Protein AF-A0A3M1M1R3-F1 (afdb_monomer_lite)

Foldseek 3Di:
DDPPDDLLPDDQDDDDLVSLVVQLVSLVVNLVVLVVVPPPVVVLVVDDPVVNVVSVVVSVVSVVSNVVSVVVNVVVVVVVCCVVPVCPPPDPDDDPDPDPPPDDD

Radius of gyration: 19.43 Å; chains: 1; bounding box: 45×19×52 Å

Structure (mmCIF, N/CA/C/O backbone):
data_AF-A0A3M1M1R3-F1
#
_entry.id   AF-A0A3M1M1R3-F1
#
loop_
_atom_site.group_PDB
_atom_site.id
_atom_site.type_symbol
_atom_site.label_atom_id
_atom_site.label_alt_id
_atom_site.label_comp_id
_atom_site.label_asym_id
_atom_site.label_entity_id
_atom_site.label_seq_id
_atom_site.pdbx_PDB_ins_code
_atom_site.Cartn_x
_atom_site.Cartn_y
_atom_site.Cartn_z
_atom_site.occupancy
_atom_site.B_iso_or_equiv
_atom_site.auth_seq_id
_atom_site.auth_comp_id
_atom_site.auth_asym_id
_atom_site.auth_atom_id
_atom_site.pdbx_PDB_model_num
ATOM 1 N N . MET A 1 1 ? -28.051 -3.760 -14.212 1.00 38.97 1 MET A N 1
ATOM 2 C CA . MET A 1 1 ? -26.726 -4.173 -14.718 1.00 38.97 1 MET A CA 1
ATOM 3 C C . MET A 1 1 ? -25.717 -3.842 -13.634 1.00 38.97 1 MET A C 1
ATOM 5 O O . MET A 1 1 ? -25.564 -2.673 -13.312 1.00 38.97 1 MET A O 1
ATOM 9 N N . THR A 1 2 ? -25.131 -4.841 -12.983 1.00 44.09 2 THR A N 1
ATOM 10 C CA . THR A 1 2 ? -24.085 -4.647 -11.972 1.00 44.09 2 THR A CA 1
ATOM 11 C C . THR A 1 2 ? -22.792 -4.278 -12.694 1.00 44.09 2 THR A C 1
ATOM 13 O O . THR A 1 2 ? -22.253 -5.085 -13.446 1.00 44.09 2 THR A O 1
ATOM 16 N N . HIS A 1 3 ? -22.311 -3.045 -12.518 1.00 53.50 3 HIS A N 1
ATOM 17 C CA . HIS A 1 3 ? -20.977 -2.668 -12.978 1.00 53.50 3 HIS A CA 1
ATOM 18 C C . HIS A 1 3 ? -19.958 -3.503 -12.203 1.00 53.50 3 HIS A C 1
ATOM 20 O O . HIS A 1 3 ? -19.735 -3.278 -11.016 1.00 53.50 3 HIS A O 1
ATOM 26 N N . GLN A 1 4 ? -19.365 -4.494 -12.863 1.00 59.03 4 GLN A N 1
ATOM 27 C CA . GLN A 1 4 ? -18.304 -5.297 -12.276 1.00 59.03 4 GLN A CA 1
ATOM 28 C C . GLN A 1 4 ? -17.049 -4.418 -12.188 1.00 59.03 4 GLN A C 1
ATOM 30 O O . GLN A 1 4 ? -16.351 -4.198 -13.178 1.00 59.03 4 GLN A O 1
ATOM 35 N N . GLN A 1 5 ? -16.803 -3.833 -11.015 1.00 69.50 5 GLN A N 1
ATOM 36 C CA . GLN A 1 5 ? -15.583 -3.077 -10.757 1.00 69.50 5 GLN A CA 1
ATOM 37 C C . GLN A 1 5 ? -14.387 -4.029 -10.777 1.00 69.50 5 GLN A C 1
ATOM 39 O O . GLN A 1 5 ? -14.360 -5.037 -10.073 1.00 69.50 5 GLN A O 1
ATOM 44 N N . ASN A 1 6 ? -13.374 -3.695 -11.577 1.00 79.38 6 ASN A N 1
ATOM 45 C CA . ASN A 1 6 ? -12.103 -4.397 -11.526 1.00 79.38 6 ASN A CA 1
ATOM 46 C C . ASN A 1 6 ? -11.395 -4.029 -10.214 1.00 79.38 6 ASN A C 1
ATOM 48 O O . ASN A 1 6 ? -10.885 -2.918 -10.059 1.00 79.38 6 ASN A O 1
ATOM 52 N N . ILE A 1 7 ? -11.358 -4.973 -9.276 1.00 75.88 7 ILE A N 1
ATOM 53 C CA . ILE A 1 7 ? -10.749 -4.783 -7.956 1.00 75.88 7 ILE A CA 1
ATOM 54 C C . ILE A 1 7 ? -9.235 -4.554 -8.011 1.00 75.88 7 ILE A C 1
ATOM 56 O O . ILE A 1 7 ? -8.669 -4.118 -7.019 1.00 75.88 7 ILE A O 1
ATOM 60 N N . LEU A 1 8 ? -8.557 -4.800 -9.134 1.00 74.62 8 LEU A N 1
ATOM 61 C CA . LEU A 1 8 ? -7.119 -4.554 -9.277 1.00 74.62 8 LEU A CA 1
ATOM 62 C C . LEU A 1 8 ? -6.809 -3.121 -9.720 1.00 74.62 8 LEU A C 1
ATOM 64 O O . LEU A 1 8 ? -5.732 -2.610 -9.432 1.00 74.62 8 LEU A O 1
ATOM 68 N N . THR A 1 9 ? -7.748 -2.446 -10.382 1.00 76.44 9 THR A N 1
ATOM 69 C CA . THR A 1 9 ? -7.482 -1.142 -11.015 1.00 76.44 9 THR A CA 1
ATOM 70 C C . THR A 1 9 ? -8.444 -0.036 -10.594 1.00 76.44 9 THR A C 1
ATOM 72 O O . THR A 1 9 ? -8.102 1.141 -10.701 1.00 76.44 9 THR A O 1
ATOM 75 N N . GLY A 1 10 ? -9.623 -0.378 -10.072 1.00 82.50 10 GLY A N 1
ATOM 76 C CA . GLY A 1 10 ? -10.629 0.592 -9.645 1.00 82.50 10 GLY A CA 1
ATOM 77 C C . GLY A 1 10 ? -10.208 1.405 -8.412 1.00 82.50 10 GLY A C 1
ATOM 78 O O . GLY A 1 10 ? -9.425 0.929 -7.584 1.00 82.50 10 GLY A O 1
ATOM 79 N N . PRO A 1 11 ? -10.715 2.633 -8.239 1.00 83.44 11 PRO A N 1
ATOM 80 C CA . PRO A 1 11 ? -10.508 3.378 -7.003 1.00 83.44 11 PRO A CA 1
ATOM 81 C C . PRO A 1 11 ? -11.283 2.728 -5.842 1.00 83.44 11 PRO A C 1
ATOM 83 O O . PRO A 1 11 ? -12.402 2.251 -6.028 1.00 83.44 11 PRO A O 1
ATOM 86 N N . LEU A 1 12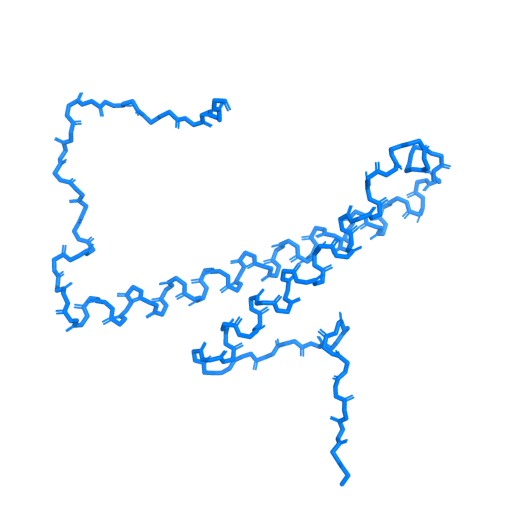 ? -10.681 2.718 -4.651 1.00 84.44 12 LEU A N 1
ATOM 87 C CA . LEU A 1 12 ? -11.275 2.185 -3.421 1.00 84.44 12 LEU A CA 1
ATOM 88 C C . LEU A 1 12 ? -11.782 3.351 -2.565 1.00 84.44 12 LEU A C 1
ATOM 90 O O . LEU A 1 12 ? -11.035 4.298 -2.327 1.00 84.44 12 LEU A O 1
ATOM 94 N N . HIS A 1 13 ? -13.032 3.276 -2.108 1.00 85.88 13 HIS A N 1
ATOM 95 C CA . HIS A 1 13 ? -13.669 4.305 -1.278 1.00 85.88 13 HIS A CA 1
ATOM 96 C C . HIS A 1 13 ? -14.383 3.649 -0.090 1.00 85.88 13 HIS A C 1
ATOM 98 O O . HIS A 1 13 ? -15.612 3.570 -0.092 1.00 85.88 13 HIS A O 1
ATOM 104 N N . PRO A 1 14 ? -13.636 3.111 0.886 1.00 84.69 14 PRO A N 1
ATOM 105 C CA . PRO A 1 14 ? -14.245 2.412 2.006 1.00 84.69 14 PRO A CA 1
ATOM 106 C C . PRO A 1 14 ? -14.994 3.386 2.926 1.00 84.69 14 PRO A C 1
ATOM 108 O O . PRO A 1 14 ? -14.477 4.456 3.248 1.00 84.69 14 PRO A O 1
ATOM 111 N N . GLN A 1 15 ? -16.202 3.017 3.352 1.00 84.19 15 GLN A N 1
ATOM 112 C CA . GLN A 1 15 ? -17.052 3.796 4.264 1.00 84.19 15 GLN A CA 1
ATOM 113 C C . GLN A 1 15 ? -17.324 3.053 5.575 1.00 84.19 15 GLN A C 1
ATOM 115 O O . GLN A 1 15 ? -17.570 3.672 6.608 1.00 84.19 15 GLN A O 1
ATOM 120 N N . THR A 1 16 ? -17.267 1.724 5.545 1.00 85.88 16 THR A N 1
ATOM 121 C CA . THR A 1 16 ? -17.439 0.854 6.710 1.00 85.88 16 THR A CA 1
ATOM 122 C C . THR A 1 16 ? -16.127 0.177 7.103 1.00 85.88 16 THR A C 1
ATOM 124 O O . THR A 1 16 ? -15.195 0.081 6.307 1.00 85.88 16 THR A O 1
ATOM 127 N N . ILE A 1 17 ? -16.061 -0.357 8.327 1.00 83.31 17 ILE A N 1
ATOM 128 C CA . ILE A 1 17 ? -14.901 -1.136 8.786 1.00 83.31 17 ILE A CA 1
ATOM 129 C C . ILE A 1 17 ? -14.633 -2.361 7.899 1.00 83.31 17 ILE A C 1
ATOM 131 O O . ILE A 1 17 ? -13.481 -2.641 7.581 1.00 83.31 17 ILE A O 1
ATOM 135 N N . GLY A 1 18 ? -15.688 -3.055 7.454 1.00 86.75 18 GLY A N 1
ATOM 136 C CA . GLY A 1 18 ? -15.565 -4.191 6.538 1.00 86.75 18 GLY A CA 1
ATOM 137 C C . GLY A 1 18 ? -14.945 -3.766 5.210 1.00 86.75 18 GLY A C 1
ATOM 138 O O . GLY A 1 18 ? -13.971 -4.362 4.767 1.00 86.75 18 GLY A O 1
ATOM 139 N N . GLU A 1 19 ? -15.415 -2.653 4.644 1.00 87.25 19 GLU A N 1
ATOM 140 C CA . GLU A 1 19 ? -14.852 -2.106 3.407 1.00 87.25 19 GLU A CA 1
ATOM 141 C C . GLU A 1 19 ? -13.409 -1.605 3.582 1.00 87.25 19 GLU A C 1
ATOM 143 O O . GLU A 1 19 ? -12.630 -1.665 2.634 1.00 87.25 19 GLU A O 1
ATOM 148 N N . MET A 1 20 ? -13.017 -1.120 4.768 1.00 85.69 20 MET A N 1
ATOM 149 C CA . MET A 1 20 ? -11.619 -0.756 5.043 1.00 85.69 20 MET A CA 1
ATOM 150 C C . MET A 1 20 ? -10.708 -1.986 5.082 1.00 85.69 20 MET A C 1
ATOM 152 O O . MET A 1 20 ? -9.608 -1.944 4.528 1.00 85.69 20 MET A O 1
ATOM 156 N N . ILE A 1 21 ? -11.174 -3.089 5.675 1.00 88.31 21 ILE A N 1
ATOM 157 C CA . ILE A 1 21 ? -10.466 -4.376 5.649 1.00 88.31 21 ILE A CA 1
ATOM 158 C C . ILE A 1 21 ? -10.356 -4.882 4.206 1.00 88.31 21 ILE A C 1
ATOM 160 O O . ILE A 1 21 ? -9.261 -5.242 3.771 1.00 88.31 21 ILE A O 1
ATOM 164 N N . ASP A 1 22 ? -11.442 -4.830 3.433 1.00 89.06 22 ASP A N 1
ATOM 165 C CA . ASP A 1 22 ? -11.427 -5.191 2.012 1.00 89.06 22 ASP A CA 1
ATOM 166 C C . ASP A 1 22 ? -10.437 -4.321 1.230 1.00 89.06 22 ASP A C 1
ATOM 168 O O . ASP A 1 22 ? -9.642 -4.829 0.439 1.00 89.06 22 ASP A O 1
ATOM 172 N N . ALA A 1 23 ? -10.423 -3.008 1.479 1.00 87.50 23 ALA A N 1
ATOM 173 C CA . ALA A 1 23 ? -9.489 -2.092 0.839 1.00 87.50 23 ALA A CA 1
ATOM 174 C C . ALA A 1 23 ? -8.031 -2.428 1.183 1.00 87.50 23 ALA A C 1
ATOM 176 O O . ALA A 1 23 ? -7.173 -2.381 0.296 1.00 87.50 23 ALA A O 1
ATOM 177 N N . LEU A 1 24 ? -7.740 -2.812 2.428 1.00 90.69 24 LEU A N 1
ATOM 178 C CA . LEU A 1 24 ? -6.414 -3.272 2.838 1.00 90.69 24 LEU A CA 1
ATOM 179 C C . LEU A 1 24 ? -6.018 -4.568 2.115 1.00 90.69 24 LEU A C 1
ATOM 181 O O . LEU A 1 24 ? -4.924 -4.640 1.550 1.00 90.69 24 LEU A O 1
ATOM 185 N N . ILE A 1 25 ? -6.909 -5.563 2.069 1.00 91.56 25 ILE A N 1
ATOM 186 C CA . ILE A 1 25 ? -6.684 -6.833 1.360 1.00 91.56 25 ILE A CA 1
ATOM 187 C C . ILE A 1 25 ? -6.405 -6.571 -0.122 1.00 91.56 25 ILE A C 1
ATOM 189 O O . ILE A 1 25 ? -5.392 -7.020 -0.660 1.00 91.56 25 ILE A O 1
ATOM 193 N N . ILE A 1 26 ? -7.265 -5.793 -0.778 1.00 91.31 26 ILE A N 1
ATOM 194 C CA . ILE A 1 26 ? -7.132 -5.465 -2.197 1.00 91.31 26 ILE A CA 1
ATOM 195 C C . ILE A 1 26 ? -5.824 -4.715 -2.458 1.00 91.31 26 ILE A C 1
ATOM 197 O O . ILE A 1 26 ? -5.124 -5.016 -3.425 1.00 91.31 26 ILE A O 1
ATOM 201 N N . THR A 1 27 ? -5.463 -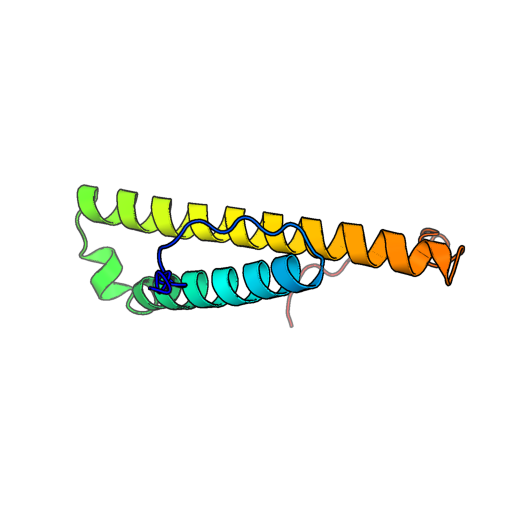3.750 -1.610 1.00 90.56 27 THR A N 1
ATOM 202 C CA . THR A 1 27 ? -4.232 -2.974 -1.809 1.00 90.56 27 THR A CA 1
ATOM 203 C C . THR A 1 27 ? -2.981 -3.830 -1.596 1.00 90.56 27 THR A C 1
ATOM 205 O O . THR A 1 27 ? -2.008 -3.655 -2.329 1.00 90.56 27 THR A O 1
ATOM 208 N N . ASN A 1 28 ? -3.020 -4.807 -0.684 1.00 91.38 28 ASN A N 1
ATOM 209 C CA . ASN A 1 28 ? -1.967 -5.815 -0.543 1.00 91.38 28 ASN A CA 1
ATOM 210 C C . ASN A 1 28 ? -1.840 -6.698 -1.791 1.00 91.38 28 ASN A C 1
ATOM 212 O O . ASN A 1 28 ? -0.729 -6.892 -2.274 1.00 91.38 28 ASN A O 1
ATOM 216 N N . ILE A 1 29 ? -2.953 -7.170 -2.363 1.00 91.69 29 ILE A N 1
ATOM 217 C CA . ILE A 1 29 ? -2.937 -7.960 -3.609 1.00 91.69 29 ILE A CA 1
ATOM 218 C C . ILE A 1 29 ? -2.340 -7.142 -4.764 1.00 91.69 29 ILE A C 1
ATOM 220 O O . ILE A 1 29 ? -1.472 -7.631 -5.487 1.00 91.69 29 ILE A O 1
ATOM 224 N N . ARG A 1 30 ? -2.763 -5.879 -4.924 1.00 91.62 30 ARG A N 1
ATOM 225 C CA . ARG A 1 30 ? -2.213 -4.974 -5.949 1.00 91.62 30 ARG A CA 1
ATOM 226 C C . ARG A 1 30 ? -0.716 -4.757 -5.758 1.00 91.62 30 ARG A C 1
ATOM 228 O O . ARG A 1 30 ? 0.033 -4.802 -6.726 1.00 91.62 30 ARG A O 1
ATOM 235 N N . MET A 1 31 ? -0.287 -4.520 -4.518 1.00 90.88 31 MET A N 1
ATOM 236 C CA . MET A 1 31 ? 1.126 -4.345 -4.202 1.00 90.88 31 MET A CA 1
ATOM 237 C C . MET A 1 31 ? 1.930 -5.597 -4.537 1.00 90.88 31 MET A C 1
ATOM 239 O O . MET A 1 31 ? 2.968 -5.464 -5.174 1.00 90.88 31 MET A O 1
ATOM 243 N N . TRP A 1 32 ? 1.459 -6.777 -4.130 1.00 89.94 32 TRP A N 1
ATOM 244 C CA . TRP A 1 32 ? 2.134 -8.041 -4.407 1.00 89.94 32 TRP A CA 1
ATOM 245 C C . TRP A 1 32 ? 2.390 -8.205 -5.906 1.00 89.94 32 TRP A C 1
ATOM 247 O O . TRP A 1 32 ? 3.527 -8.406 -6.322 1.00 89.94 32 TRP A O 1
ATOM 257 N N . HIS A 1 33 ? 1.352 -8.010 -6.723 1.00 88.81 33 HIS A N 1
ATOM 258 C CA . HIS A 1 33 ? 1.462 -8.146 -8.173 1.00 88.81 33 HIS A CA 1
ATOM 259 C C . HIS A 1 33 ? 2.453 -7.155 -8.807 1.00 88.81 33 HIS A C 1
ATOM 261 O O . HIS A 1 33 ? 3.169 -7.490 -9.749 1.00 88.81 33 HIS A O 1
ATOM 267 N N . GLU A 1 34 ? 2.530 -5.926 -8.293 1.00 89.25 34 GLU A N 1
ATOM 268 C CA . GLU A 1 34 ? 3.537 -4.972 -8.761 1.00 89.25 34 GLU A CA 1
ATOM 269 C C . GLU A 1 34 ? 4.942 -5.312 -8.264 1.00 89.25 34 GLU A C 1
ATOM 271 O O . GLU A 1 34 ? 5.901 -5.165 -9.017 1.00 89.25 34 GLU A O 1
ATOM 276 N N . GLN A 1 35 ? 5.079 -5.809 -7.034 1.00 88.25 35 GLN A N 1
ATOM 277 C CA . GLN A 1 35 ? 6.363 -6.214 -6.462 1.00 88.25 35 GLN A CA 1
ATOM 278 C C . GLN A 1 35 ? 6.987 -7.404 -7.195 1.00 88.25 35 GLN A C 1
ATOM 280 O O . GLN A 1 35 ? 8.208 -7.440 -7.345 1.00 88.25 35 GLN A O 1
ATOM 285 N N . GLU A 1 36 ? 6.174 -8.315 -7.736 1.00 89.25 36 GLU A N 1
ATOM 286 C CA . GLU A 1 36 ? 6.651 -9.428 -8.568 1.00 89.25 36 GLU A CA 1
ATOM 287 C C . GLU A 1 36 ? 7.500 -8.954 -9.759 1.00 89.25 36 GLU A C 1
ATOM 289 O O . GLU A 1 36 ? 8.453 -9.626 -10.155 1.00 89.25 36 GLU A O 1
ATOM 294 N N . LYS A 1 37 ? 7.233 -7.752 -10.287 1.00 85.69 37 LYS A N 1
ATOM 295 C CA . LYS A 1 37 ? 8.002 -7.158 -11.396 1.00 85.69 37 LYS A CA 1
ATOM 296 C C . LYS A 1 37 ? 9.437 -6.792 -11.009 1.00 85.69 37 LYS A C 1
ATOM 298 O O . LYS A 1 37 ? 10.269 -6.595 -11.890 1.00 85.69 37 LYS A O 1
ATOM 303 N N . PHE A 1 38 ? 9.735 -6.713 -9.713 1.00 84.81 38 PHE A N 1
ATOM 304 C CA . PHE A 1 38 ? 11.060 -6.394 -9.182 1.00 84.81 38 PHE A CA 1
ATOM 305 C C . PHE A 1 38 ? 11.865 -7.637 -8.783 1.00 84.81 38 PHE A C 1
ATOM 307 O O . PHE A 1 38 ? 13.023 -7.497 -8.398 1.00 84.81 38 PHE A O 1
ATOM 314 N N . PHE A 1 39 ? 11.294 -8.845 -8.867 1.00 85.81 39 PHE A N 1
ATOM 315 C CA . PHE A 1 39 ? 12.008 -10.076 -8.500 1.00 85.81 39 PHE A CA 1
ATOM 316 C C . PHE A 1 39 ? 13.090 -10.463 -9.514 1.00 85.81 39 PHE A C 1
ATOM 318 O O . PHE A 1 39 ? 14.096 -11.064 -9.144 1.00 85.81 39 PHE A O 1
ATOM 325 N N . ASP A 1 40 ? 12.925 -10.074 -10.780 1.00 87.50 40 ASP A N 1
ATOM 326 C CA . ASP A 1 40 ? 13.936 -10.258 -11.820 1.00 87.50 40 ASP A CA 1
ATOM 327 C C . ASP A 1 40 ? 14.802 -8.994 -11.944 1.00 87.50 40 ASP A C 1
ATOM 329 O O . ASP A 1 40 ? 14.549 -8.092 -12.748 1.00 87.50 40 ASP A O 1
ATOM 333 N N . LEU A 1 41 ? 15.822 -8.914 -11.085 1.00 84.12 41 LEU A N 1
ATOM 334 C CA . LEU A 1 41 ? 16.709 -7.753 -10.999 1.00 84.12 41 LEU A CA 1
ATOM 335 C C . LEU A 1 41 ? 17.517 -7.518 -12.281 1.00 84.12 41 LEU A C 1
ATOM 337 O O . LEU A 1 41 ? 17.875 -6.373 -12.559 1.00 84.12 41 LEU A O 1
ATOM 341 N N . GLU A 1 42 ? 17.808 -8.561 -13.062 1.00 88.25 42 GLU A N 1
ATOM 342 C CA . GLU A 1 42 ? 18.511 -8.407 -14.339 1.00 88.25 42 GLU A CA 1
ATOM 343 C C . GLU A 1 42 ? 17.621 -7.721 -15.373 1.00 88.25 42 GLU A C 1
ATOM 345 O O . GLU A 1 42 ? 18.043 -6.734 -15.981 1.00 88.25 42 GLU A O 1
ATOM 350 N N . LYS A 1 43 ? 16.360 -8.157 -15.508 1.00 86.00 43 LYS A N 1
ATOM 351 C CA . LYS A 1 43 ? 15.389 -7.462 -16.368 1.00 86.00 43 LYS A CA 1
ATOM 352 C C . LYS A 1 43 ? 15.146 -6.034 -15.910 1.00 86.00 43 LYS A C 1
ATOM 354 O O . LYS A 1 43 ? 15.115 -5.138 -16.747 1.00 86.00 43 LYS A O 1
ATOM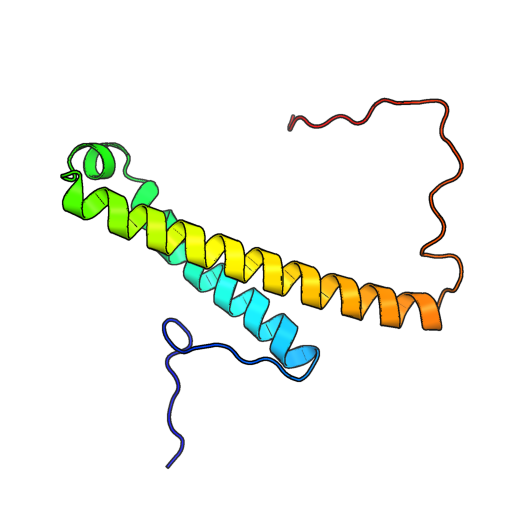 359 N N . LEU A 1 44 ? 15.020 -5.807 -14.602 1.00 86.31 44 LEU A N 1
ATOM 360 C CA . LEU A 1 44 ? 14.813 -4.470 -14.049 1.00 86.31 44 LEU A CA 1
ATOM 361 C C . LEU A 1 44 ? 15.977 -3.527 -14.392 1.00 86.31 44 LEU A C 1
ATOM 363 O O . LEU A 1 44 ? 15.741 -2.390 -14.785 1.00 86.31 44 LEU A O 1
ATOM 367 N N . ARG A 1 45 ? 17.228 -3.998 -14.288 1.00 87.06 45 ARG A N 1
ATOM 368 C CA . ARG A 1 45 ? 18.427 -3.217 -14.650 1.00 87.06 45 ARG A CA 1
ATOM 369 C C . ARG A 1 45 ? 18.533 -2.935 -16.145 1.00 87.06 45 ARG A C 1
ATOM 371 O O . ARG A 1 45 ? 19.138 -1.937 -16.522 1.00 87.06 45 ARG A O 1
ATOM 378 N N . ALA A 1 46 ? 17.977 -3.809 -16.978 1.00 91.69 46 ALA A N 1
ATOM 379 C CA . ALA A 1 46 ? 17.955 -3.638 -18.425 1.00 91.69 46 ALA A CA 1
ATOM 380 C C . ALA A 1 46 ? 16.875 -2.649 -18.904 1.00 91.69 46 ALA A C 1
ATOM 382 O O . ALA A 1 46 ? 16.902 -2.247 -20.068 1.00 91.69 46 ALA A O 1
ATOM 383 N N . LEU A 1 47 ? 15.927 -2.250 -18.042 1.00 89.94 47 LEU A N 1
ATOM 384 C CA . LEU A 1 47 ? 14.896 -1.284 -18.411 1.00 89.94 47 LEU A CA 1
ATOM 385 C C . LEU A 1 47 ? 15.487 0.126 -18.576 1.00 89.94 47 LEU A C 1
ATOM 387 O O . LEU A 1 47 ? 16.290 0.573 -17.754 1.00 89.94 47 LEU A O 1
ATOM 391 N N . PRO A 1 48 ? 15.058 0.876 -19.602 1.00 93.44 48 PRO A N 1
ATOM 392 C CA . PRO A 1 48 ? 15.445 2.268 -19.745 1.00 93.44 48 PRO A CA 1
ATOM 393 C C . PRO A 1 48 ? 14.763 3.142 -18.677 1.00 93.44 48 PRO A C 1
ATOM 395 O O . PRO A 1 48 ? 13.726 2.797 -18.101 1.00 93.44 48 PRO A O 1
ATOM 398 N N . CYS A 1 49 ? 15.373 4.292 -18.386 1.00 88.31 49 CYS A N 1
ATOM 399 C CA . CYS A 1 49 ? 14.965 5.165 -17.280 1.00 88.31 49 CYS A CA 1
ATOM 400 C C . CYS A 1 49 ? 13.506 5.650 -17.401 1.00 88.31 49 CYS A C 1
ATOM 402 O O . CYS A 1 49 ? 12.783 5.722 -16.407 1.00 88.31 49 CYS A O 1
ATOM 404 N N . ASP A 1 50 ? 13.050 5.909 -18.627 1.00 93.12 50 ASP A N 1
ATOM 405 C CA . ASP A 1 50 ? 11.674 6.297 -18.959 1.00 93.12 50 ASP A CA 1
ATOM 406 C C . ASP A 1 50 ? 10.637 5.200 -18.659 1.00 93.12 50 ASP A C 1
ATOM 408 O O . ASP A 1 50 ? 9.460 5.511 -18.488 1.00 93.12 50 ASP A O 1
ATOM 412 N N . GLN A 1 51 ? 11.061 3.940 -18.524 1.00 89.50 51 GLN A N 1
ATOM 413 C 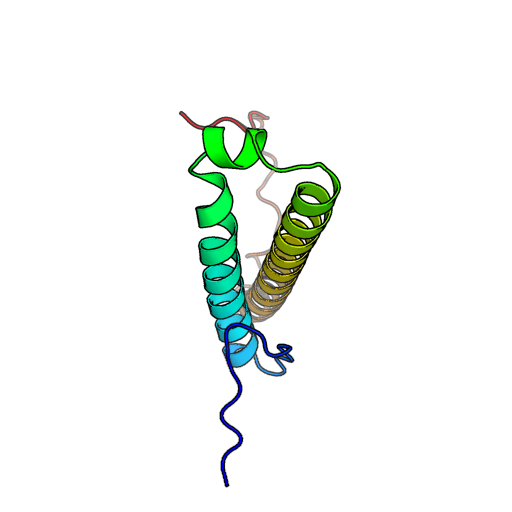CA . GLN A 1 51 ? 10.216 2.815 -18.106 1.00 89.50 51 GLN A CA 1
ATOM 414 C C . GLN A 1 51 ? 10.342 2.507 -16.606 1.00 89.50 51 GLN A C 1
ATOM 416 O O . GLN A 1 51 ? 9.349 2.160 -15.961 1.00 89.50 51 GLN A O 1
ATOM 421 N N . ILE A 1 52 ? 11.532 2.688 -16.021 1.00 89.75 52 ILE A N 1
ATOM 422 C CA . ILE A 1 52 ? 11.775 2.470 -14.584 1.00 89.75 52 ILE A CA 1
ATOM 423 C C . ILE A 1 52 ? 11.023 3.489 -13.723 1.00 89.75 52 ILE A C 1
ATOM 425 O O . ILE A 1 52 ? 10.407 3.116 -12.721 1.00 89.75 52 ILE A O 1
ATOM 429 N N . VAL A 1 53 ? 11.061 4.775 -14.089 1.00 89.81 53 VAL A N 1
ATOM 430 C CA . VAL A 1 53 ? 10.464 5.842 -13.270 1.00 89.81 53 VAL A CA 1
ATOM 431 C C . VAL A 1 53 ? 8.950 5.645 -13.086 1.00 89.81 53 VAL A C 1
ATOM 433 O O . VAL A 1 53 ? 8.498 5.681 -11.936 1.00 89.81 53 VAL A O 1
ATOM 436 N N . PRO A 1 54 ? 8.145 5.370 -14.135 1.00 90.88 54 PRO A N 1
ATOM 437 C CA . PRO A 1 54 ? 6.724 5.058 -13.970 1.00 90.88 54 PRO A CA 1
ATOM 438 C C . PRO A 1 54 ? 6.462 3.821 -13.104 1.00 90.88 54 PRO A C 1
ATOM 440 O O . PRO A 1 54 ? 5.572 3.858 -12.253 1.00 90.88 54 PRO A O 1
ATOM 443 N N . LEU A 1 55 ? 7.249 2.753 -13.275 1.00 89.31 55 LEU A N 1
ATOM 444 C CA . LEU A 1 55 ? 7.112 1.509 -12.511 1.00 89.31 55 LEU A CA 1
ATOM 445 C C . LEU A 1 55 ? 7.334 1.739 -11.005 1.00 89.31 55 LEU A C 1
ATOM 447 O O . LEU A 1 55 ? 6.499 1.357 -10.177 1.00 89.31 55 LEU A O 1
ATOM 451 N N . LEU A 1 56 ? 8.427 2.418 -10.643 1.00 89.62 56 LEU A N 1
ATOM 452 C CA . LEU A 1 56 ? 8.727 2.781 -9.254 1.00 89.62 56 LEU A CA 1
ATOM 453 C C . LEU A 1 56 ? 7.671 3.723 -8.678 1.00 89.62 56 LEU A C 1
ATOM 455 O O . LEU A 1 56 ? 7.229 3.539 -7.543 1.00 89.62 56 LEU A O 1
ATOM 459 N N . THR A 1 57 ? 7.228 4.704 -9.467 1.00 90.38 57 THR A N 1
ATOM 460 C CA . THR A 1 57 ? 6.192 5.661 -9.056 1.00 90.38 57 THR A CA 1
ATOM 461 C C . THR A 1 57 ? 4.885 4.946 -8.725 1.00 90.38 57 THR A C 1
ATOM 463 O O . THR A 1 57 ? 4.287 5.193 -7.675 1.00 90.38 57 THR A O 1
ATOM 466 N N . TYR A 1 58 ? 4.443 4.029 -9.589 1.00 90.06 58 TYR A N 1
ATOM 467 C CA . TYR A 1 58 ? 3.205 3.284 -9.379 1.00 90.06 58 TYR A CA 1
ATOM 468 C C . TYR A 1 58 ? 3.285 2.381 -8.143 1.00 90.06 58 TYR A C 1
ATOM 470 O O . TYR A 1 58 ? 2.407 2.431 -7.279 1.00 90.06 58 TYR A O 1
ATOM 478 N N . THR A 1 59 ? 4.384 1.641 -8.001 1.00 89.94 59 THR A N 1
ATOM 479 C CA . THR A 1 59 ? 4.631 0.762 -6.847 1.00 89.94 59 THR A CA 1
ATOM 480 C C . THR A 1 59 ? 4.677 1.551 -5.537 1.00 89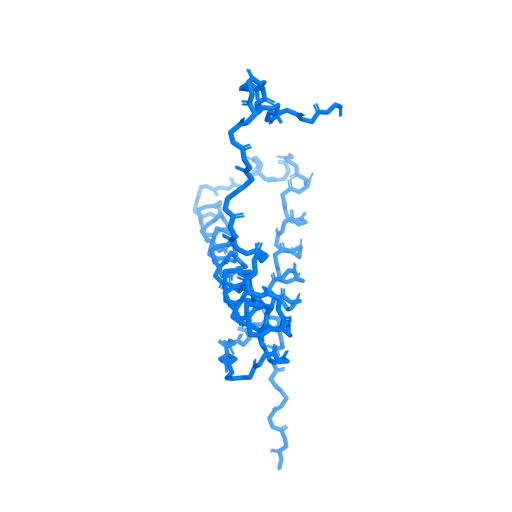.94 59 THR A C 1
ATOM 482 O O . THR A 1 59 ? 4.046 1.174 -4.548 1.00 89.94 59 THR A O 1
ATOM 485 N N . THR A 1 60 ? 5.345 2.707 -5.540 1.00 88.69 60 THR A N 1
ATOM 486 C CA . THR A 1 60 ? 5.390 3.626 -4.392 1.00 88.69 60 THR A CA 1
ATOM 487 C C . THR A 1 60 ? 3.994 4.126 -4.027 1.00 88.69 60 THR A C 1
ATOM 489 O O . THR A 1 60 ? 3.620 4.142 -2.854 1.00 88.69 60 THR A O 1
ATOM 492 N N . ARG A 1 61 ? 3.175 4.484 -5.022 1.00 90.62 61 ARG A N 1
ATOM 493 C CA . ARG A 1 61 ? 1.789 4.908 -4.794 1.00 90.62 61 ARG A CA 1
ATOM 494 C C . ARG A 1 61 ? 0.949 3.801 -4.157 1.00 90.62 61 ARG A C 1
ATOM 496 O O . ARG A 1 61 ? 0.185 4.093 -3.240 1.00 90.62 61 ARG A O 1
ATOM 503 N N . LEU A 1 62 ? 1.084 2.552 -4.606 1.00 90.50 62 LEU A N 1
ATOM 504 C CA . LEU A 1 62 ? 0.398 1.416 -3.979 1.00 90.50 62 LEU A CA 1
ATOM 505 C C . LEU A 1 62 ? 0.844 1.211 -2.529 1.00 90.50 62 LEU A C 1
ATOM 507 O O . LEU A 1 62 ? 0.008 0.923 -1.676 1.00 90.50 62 LEU A O 1
ATOM 511 N N . ASN A 1 63 ? 2.126 1.430 -2.226 1.00 89.00 63 ASN A N 1
ATOM 512 C CA . ASN A 1 63 ? 2.629 1.379 -0.854 1.00 89.00 63 ASN A CA 1
ATOM 513 C C . ASN A 1 63 ? 2.001 2.431 0.052 1.00 89.00 63 ASN A C 1
ATOM 515 O O . ASN A 1 63 ? 1.490 2.093 1.118 1.00 89.00 63 ASN A O 1
ATOM 519 N N . LEU A 1 64 ? 1.920 3.672 -0.419 1.00 89.38 64 LEU A N 1
ATOM 520 C CA . LEU A 1 64 ? 1.230 4.731 0.310 1.00 89.38 64 LEU A CA 1
ATOM 521 C C . LEU A 1 64 ? -0.254 4.415 0.531 1.00 89.38 64 LEU A C 1
ATOM 523 O O . LEU A 1 64 ? -0.776 4.675 1.612 1.00 89.38 64 LEU A O 1
ATOM 527 N N . LEU A 1 65 ? -0.937 3.841 -0.464 1.00 86.56 65 LEU A N 1
ATOM 528 C CA . LEU A 1 65 ? -2.335 3.427 -0.319 1.00 86.56 65 LEU A CA 1
ATOM 529 C C . LEU A 1 65 ? -2.494 2.311 0.717 1.00 86.56 65 LEU A C 1
ATOM 531 O O . LEU A 1 65 ? -3.403 2.383 1.540 1.00 86.56 65 LEU A O 1
ATOM 535 N N . ARG A 1 66 ? -1.596 1.317 0.714 1.00 89.94 66 ARG A N 1
ATOM 536 C CA . ARG A 1 66 ? -1.609 0.230 1.697 1.00 89.94 66 ARG A CA 1
ATOM 537 C C . ARG A 1 66 ? -1.413 0.787 3.102 1.00 89.94 66 ARG A C 1
ATOM 539 O O . ARG A 1 66 ? -2.171 0.429 3.991 1.00 89.94 66 ARG A O 1
ATOM 546 N N . ASN A 1 67 ? -0.437 1.676 3.290 1.00 88.62 67 ASN A N 1
ATOM 547 C CA . ASN A 1 67 ? -0.160 2.273 4.597 1.00 88.62 67 ASN A CA 1
ATOM 548 C C . ASN A 1 67 ? -1.368 3.068 5.101 1.00 88.62 67 ASN A C 1
ATOM 550 O O . ASN A 1 67 ? -1.821 2.821 6.206 1.00 88.62 67 ASN A O 1
ATOM 554 N N . ARG A 1 68 ? -1.998 3.887 4.249 1.00 85.19 68 ARG A N 1
ATOM 555 C CA . ARG A 1 68 ? -3.242 4.587 4.617 1.00 85.19 68 ARG A CA 1
ATOM 556 C C . ARG A 1 68 ? -4.384 3.643 4.992 1.00 85.19 68 ARG A C 1
ATOM 558 O O . ARG A 1 68 ? -5.162 3.962 5.885 1.00 85.19 68 ARG A O 1
ATOM 565 N N . ALA A 1 69 ? -4.517 2.510 4.301 1.00 85.69 69 ALA A N 1
ATOM 566 C CA . ALA A 1 69 ? -5.520 1.507 4.648 1.00 85.69 69 ALA A CA 1
ATOM 567 C C . ALA A 1 69 ? -5.213 0.849 6.005 1.00 85.69 69 ALA A C 1
ATOM 569 O O . ALA A 1 69 ? -6.130 0.667 6.800 1.00 85.69 69 ALA A O 1
ATOM 570 N N . MET A 1 70 ? -3.939 0.548 6.292 1.00 88.56 70 MET A N 1
ATOM 571 C CA . MET A 1 70 ? -3.507 0.046 7.603 1.00 88.56 70 MET A CA 1
ATOM 572 C C . MET A 1 70 ? -3.791 1.064 8.710 1.00 88.56 70 MET A C 1
ATOM 574 O O . MET A 1 70 ? -4.425 0.697 9.691 1.00 88.56 70 MET A O 1
ATOM 578 N N . ASP A 1 71 ? -3.421 2.332 8.515 1.00 87.06 71 ASP A N 1
ATOM 579 C CA . ASP A 1 71 ? -3.658 3.409 9.486 1.00 87.06 71 ASP A CA 1
ATOM 580 C C . ASP A 1 71 ? -5.157 3.569 9.798 1.00 87.06 71 ASP A C 1
ATOM 582 O O . ASP A 1 71 ? -5.552 3.734 10.950 1.00 87.06 71 ASP A O 1
ATOM 586 N N . GLY A 1 72 ? -6.013 3.490 8.772 1.00 84.31 72 GLY A N 1
ATOM 587 C CA . GLY A 1 72 ? -7.465 3.565 8.943 1.00 84.31 72 GLY A CA 1
ATOM 588 C C . GLY A 1 72 ? -8.036 2.388 9.738 1.00 84.31 72 GLY A C 1
ATOM 589 O O . GLY A 1 72 ? -8.864 2.589 10.628 1.00 84.31 72 GLY A O 1
ATOM 590 N N . VAL A 1 73 ? -7.579 1.165 9.449 1.00 87.56 73 VAL A N 1
ATOM 591 C CA . VAL A 1 73 ? -7.987 -0.038 10.195 1.00 87.56 73 VAL A CA 1
ATOM 592 C C . VAL A 1 73 ? -7.500 0.025 11.644 1.00 87.56 73 VAL A C 1
ATOM 594 O O . VAL A 1 73 ? -8.280 -0.273 12.548 1.00 87.56 73 VAL A O 1
ATOM 597 N N . ASP A 1 74 ? -6.254 0.442 11.870 1.00 88.62 74 ASP A N 1
ATOM 598 C CA . ASP A 1 74 ? -5.661 0.560 13.203 1.00 88.62 74 ASP A CA 1
ATOM 599 C C . ASP A 1 74 ? -6.412 1.585 14.065 1.00 88.62 74 ASP A C 1
ATOM 601 O O . ASP A 1 74 ? -6.858 1.263 15.166 1.00 88.62 74 ASP A O 1
ATOM 605 N N . ALA A 1 75 ? -6.679 2.779 13.522 1.00 86.62 75 ALA A N 1
ATOM 606 C CA . ALA A 1 75 ? -7.436 3.820 14.216 1.00 86.62 75 ALA A CA 1
ATOM 607 C C . ALA A 1 75 ? -8.846 3.352 14.616 1.00 86.62 75 ALA A C 1
ATOM 609 O O . ALA A 1 75 ? -9.279 3.571 15.751 1.00 86.62 75 ALA A O 1
ATOM 610 N N . LEU A 1 76 ? -9.556 2.667 13.711 1.00 85.94 76 LEU A N 1
ATOM 611 C CA . LEU A 1 76 ? -10.878 2.118 14.011 1.00 85.94 76 LEU A CA 1
ATOM 612 C C . LEU A 1 76 ? -10.815 1.024 15.077 1.00 85.94 76 LEU A C 1
ATOM 614 O O . LEU A 1 76 ? -11.662 0.985 15.971 1.00 85.94 76 LEU A O 1
ATOM 618 N N . LEU A 1 77 ? -9.834 0.125 14.995 1.00 87.25 77 LEU A N 1
ATOM 619 C CA . LEU A 1 77 ? -9.691 -0.954 15.964 1.00 87.25 77 LEU A CA 1
ATOM 620 C C . LEU A 1 77 ? -9.344 -0.404 17.353 1.00 87.25 77 LEU A C 1
ATOM 622 O O . LEU A 1 77 ? -9.976 -0.802 18.331 1.00 87.25 77 LEU A O 1
ATOM 626 N N . ALA A 1 78 ? -8.416 0.550 17.437 1.00 86.62 78 ALA A N 1
ATOM 627 C CA . ALA A 1 78 ? -8.066 1.247 18.671 1.00 86.62 78 ALA A CA 1
ATOM 628 C C . ALA A 1 78 ? -9.284 1.952 19.291 1.00 86.62 78 ALA A C 1
ATOM 630 O O . ALA A 1 78 ? -9.529 1.837 20.496 1.00 86.62 78 ALA A O 1
ATOM 631 N N . GLU A 1 79 ? -10.110 2.614 18.474 1.00 86.31 79 GLU A N 1
ATOM 632 C CA . GLU A 1 79 ? -11.358 3.220 18.939 1.00 86.31 79 GLU A CA 1
ATOM 633 C C . GLU A 1 79 ? -12.317 2.164 19.516 1.00 86.31 79 GLU A C 1
ATOM 635 O O . GLU A 1 79 ? -12.845 2.335 20.615 1.00 86.31 79 GLU A O 1
ATOM 640 N N . GLN A 1 80 ? -12.526 1.041 18.823 1.00 86.75 80 GLN A N 1
ATOM 641 C CA . GLN A 1 80 ? -13.406 -0.027 19.313 1.00 86.75 80 GLN A CA 1
ATOM 642 C C . GLN A 1 80 ? -12.876 -0.690 20.590 1.00 86.75 80 GLN A C 1
ATOM 644 O O . GLN A 1 80 ? -13.660 -1.022 21.484 1.00 86.75 80 GLN A O 1
ATOM 649 N N . LEU A 1 81 ? -11.560 -0.877 20.690 1.00 86.56 81 LEU A N 1
ATOM 650 C CA . LEU A 1 81 ? -10.912 -1.474 21.852 1.00 86.56 81 LEU A CA 1
ATOM 651 C C . LEU A 1 81 ? -10.967 -0.549 23.064 1.00 86.56 81 LEU A C 1
ATOM 653 O O . LEU A 1 81 ? -11.346 -1.015 24.131 1.00 86.56 81 LEU A O 1
ATOM 657 N N . SER A 1 82 ? -10.697 0.749 22.909 1.00 87.19 82 SER A N 1
ATOM 658 C CA . SER A 1 82 ? -10.750 1.708 24.026 1.00 87.19 82 SER A CA 1
ATOM 659 C C . SER A 1 82 ? -12.132 1.794 24.684 1.00 87.19 82 SER A C 1
ATOM 661 O O . SER A 1 82 ? -12.237 1.971 25.895 1.00 87.19 82 SER A O 1
ATOM 663 N N . ARG A 1 83 ? -13.210 1.579 23.916 1.00 87.38 83 ARG A N 1
ATOM 664 C CA . ARG A 1 83 ? -14.584 1.503 24.446 1.00 87.38 83 ARG A CA 1
ATOM 665 C C . ARG A 1 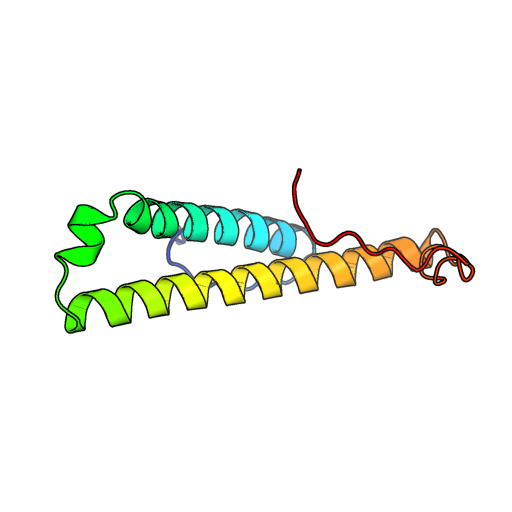83 ? -14.840 0.255 25.297 1.00 87.38 83 ARG A C 1
ATOM 667 O O . ARG A 1 83 ? -15.735 0.274 26.136 1.00 87.38 83 ARG A O 1
ATOM 674 N N . ARG A 1 84 ? -14.117 -0.842 25.048 1.00 87.56 84 ARG A N 1
ATOM 675 C CA . ARG A 1 84 ? -14.307 -2.143 25.724 1.00 87.56 84 ARG A CA 1
ATOM 676 C C . ARG A 1 84 ? -13.268 -2.411 26.808 1.00 87.56 84 ARG A C 1
ATOM 678 O O . ARG A 1 84 ? -13.560 -3.130 27.757 1.00 87.56 84 ARG A O 1
ATOM 685 N N . VAL A 1 85 ? -12.074 -1.854 26.649 1.00 87.31 85 VAL A N 1
ATOM 686 C CA . VAL A 1 85 ? -10.915 -2.013 27.526 1.00 87.31 85 VAL A CA 1
ATOM 687 C C . VAL A 1 85 ? -10.251 -0.635 27.665 1.00 87.31 85 VAL A C 1
ATOM 689 O O . VAL A 1 85 ? -9.344 -0.314 26.899 1.00 87.31 85 VAL A O 1
ATOM 692 N N . PRO A 1 86 ? -10.708 0.212 28.605 1.00 77.19 86 PRO A N 1
ATOM 693 C CA . PRO A 1 86 ? -10.262 1.606 28.720 1.00 77.19 86 PRO A CA 1
ATOM 694 C C . PRO A 1 86 ? -8.750 1.768 28.927 1.00 77.19 86 PRO A C 1
ATOM 696 O O . PRO A 1 86 ? -8.163 2.745 28.470 1.00 77.19 86 PRO A O 1
ATOM 699 N N . ASP A 1 87 ? -8.111 0.785 29.563 1.00 78.50 87 ASP A N 1
ATOM 700 C CA . ASP A 1 87 ? -6.689 0.837 29.911 1.00 78.50 87 ASP A CA 1
ATOM 701 C C . ASP A 1 87 ? -5.761 0.324 28.795 1.00 78.50 87 ASP A C 1
ATOM 703 O O . ASP A 1 87 ? -4.544 0.400 28.924 1.00 78.50 87 ASP A O 1
ATOM 707 N N . ILE A 1 88 ? -6.303 -0.177 27.676 1.00 74.38 88 ILE A N 1
ATOM 708 C CA . ILE A 1 88 ? -5.506 -0.837 26.622 1.00 74.38 88 ILE A CA 1
ATOM 709 C C . ILE A 1 88 ? -4.611 0.118 25.826 1.00 74.38 88 ILE A C 1
ATOM 711 O O . ILE A 1 88 ? -3.627 -0.312 25.234 1.00 74.38 88 ILE A O 1
ATOM 715 N N . LEU A 1 89 ? -4.960 1.407 25.799 1.00 70.06 89 LEU A N 1
ATOM 716 C CA . LEU A 1 89 ? -4.176 2.452 25.137 1.00 70.06 89 LEU A CA 1
ATOM 717 C C . LEU A 1 89 ? -3.231 3.175 26.104 1.00 70.06 89 LEU A C 1
ATOM 719 O O . LEU A 1 89 ? -2.559 4.123 25.696 1.00 70.06 89 LEU A O 1
ATOM 723 N N . GLN A 1 90 ? -3.177 2.773 27.381 1.00 69.81 90 GLN A N 1
ATOM 724 C CA . GLN A 1 90 ? -2.180 3.329 28.285 1.00 69.81 90 GLN A CA 1
ATOM 725 C C . GLN A 1 90 ? -0.792 2.871 27.822 1.00 69.81 90 GLN A C 1
ATOM 727 O O . GLN A 1 90 ? -0.603 1.682 27.547 1.00 69.81 90 GLN A O 1
ATOM 732 N N . PRO A 1 91 ? 0.186 3.789 27.710 1.00 64.50 91 PRO A N 1
ATOM 733 C CA . PRO A 1 91 ? 1.547 3.389 27.404 1.00 64.50 91 PRO A CA 1
ATOM 734 C C . PRO A 1 91 ? 2.012 2.383 28.465 1.00 64.50 91 PRO A C 1
ATOM 736 O O . PRO A 1 91 ? 1.662 2.540 29.642 1.00 64.50 91 PRO A O 1
ATOM 739 N N . PRO A 1 92 ? 2.782 1.350 28.078 1.00 64.00 92 PRO A N 1
ATOM 740 C CA . PRO A 1 92 ? 3.337 0.430 29.055 1.00 64.00 92 PRO A CA 1
ATOM 741 C C . PRO A 1 92 ? 4.109 1.229 30.116 1.00 64.00 92 PRO A C 1
ATOM 743 O O . PRO A 1 92 ? 4.702 2.266 29.790 1.00 64.00 92 PRO A O 1
ATOM 746 N N . PRO A 1 93 ? 4.101 0.785 31.388 1.00 68.50 93 PRO A N 1
ATOM 747 C CA . PRO A 1 93 ? 4.901 1.429 32.418 1.00 68.50 93 PRO A CA 1
ATOM 748 C C . PRO A 1 93 ? 6.355 1.511 31.936 1.00 68.50 93 PRO A C 1
ATOM 750 O O . PRO A 1 93 ? 6.814 0.583 31.265 1.00 68.50 93 PRO A O 1
ATOM 753 N N . PRO A 1 94 ? 7.075 2.605 32.240 1.00 66.56 94 PRO A N 1
ATOM 754 C CA . PRO A 1 94 ? 8.433 2.798 31.752 1.00 66.56 94 PRO A CA 1
ATOM 755 C C . PRO A 1 94 ? 9.293 1.594 32.141 1.00 66.56 94 PRO A C 1
ATOM 757 O O . PRO A 1 94 ? 9.547 1.345 33.319 1.00 66.56 94 PRO A O 1
ATOM 760 N N . THR A 1 95 ? 9.709 0.814 31.146 1.00 63.22 95 THR A N 1
ATOM 761 C CA . THR A 1 95 ? 10.666 -0.272 31.324 1.00 63.22 95 THR A CA 1
ATOM 762 C C . THR A 1 95 ? 12.065 0.326 31.344 1.00 63.22 95 THR A C 1
ATOM 764 O O . THR A 1 95 ? 12.442 1.067 30.441 1.00 63.22 95 THR A O 1
ATOM 767 N N . ASN A 1 96 ? 12.858 -0.011 32.365 1.00 60.78 96 ASN A N 1
ATOM 768 C CA . ASN A 1 96 ? 14.265 0.400 32.447 1.00 60.78 96 ASN A CA 1
ATOM 769 C C . ASN A 1 96 ? 15.139 -0.224 31.338 1.00 60.78 96 ASN A C 1
ATOM 771 O O . ASN A 1 96 ? 16.277 0.201 31.155 1.00 60.78 96 ASN A O 1
ATOM 775 N N . ASP A 1 97 ? 14.613 -1.192 30.582 1.00 61.62 97 ASP A N 1
ATOM 776 C CA . ASP A 1 97 ? 15.245 -1.715 29.373 1.00 61.62 97 ASP A CA 1
ATOM 777 C C . ASP A 1 97 ? 14.833 -0.882 28.159 1.00 61.62 97 ASP A C 1
ATOM 779 O O . ASP A 1 97 ? 13.710 -0.952 27.662 1.00 61.62 97 ASP A O 1
ATOM 783 N N . SER A 1 98 ? 15.780 -0.073 27.688 1.00 55.09 98 SER A N 1
ATOM 784 C CA . SER A 1 98 ? 15.636 0.830 26.537 1.00 55.09 98 SER A CA 1
ATOM 785 C C . SER A 1 98 ? 15.894 0.130 25.196 1.00 55.09 98 SER A C 1
ATOM 787 O O . SER A 1 98 ? 16.158 0.788 24.189 1.00 55.09 98 SER A O 1
ATOM 789 N N . THR A 1 99 ? 15.908 -1.202 25.159 1.00 57.53 99 THR A N 1
ATOM 790 C CA . THR A 1 99 ? 16.397 -1.947 23.997 1.00 57.53 99 THR A CA 1
ATOM 791 C C . THR A 1 99 ? 15.266 -2.196 23.008 1.00 57.53 99 THR A C 1
ATOM 793 O O . THR A 1 99 ? 14.667 -3.266 22.965 1.00 57.53 99 THR A O 1
ATOM 796 N N . ILE A 1 100 ? 14.972 -1.194 22.180 1.00 54.47 100 ILE A N 1
ATOM 797 C CA . ILE A 1 100 ? 14.185 -1.418 20.967 1.00 54.47 100 ILE A CA 1
ATOM 798 C C . ILE A 1 100 ? 15.114 -2.087 19.948 1.00 54.47 100 ILE A C 1
ATOM 800 O O . ILE A 1 100 ? 15.941 -1.424 19.323 1.00 54.47 100 ILE A O 1
ATOM 804 N N . ILE A 1 101 ? 15.017 -3.411 19.812 1.00 55.22 101 ILE A N 1
ATOM 805 C CA . ILE A 1 101 ? 15.732 -4.157 18.771 1.00 55.22 101 ILE A CA 1
ATOM 806 C C . ILE A 1 101 ? 14.952 -3.981 17.463 1.00 55.22 101 ILE A C 1
ATOM 808 O O . ILE A 1 101 ? 13.871 -4.537 17.297 1.00 55.22 101 ILE A O 1
ATOM 812 N N . TRP A 1 102 ? 15.497 -3.172 16.553 1.00 42.00 102 TRP A N 1
ATOM 813 C CA . TRP A 1 102 ? 14.928 -2.883 15.228 1.00 42.00 102 TRP A CA 1
ATOM 814 C C . TRP A 1 102 ? 15.442 -3.810 14.111 1.00 42.00 102 TRP A C 1
ATOM 816 O O . TRP A 1 102 ? 15.195 -3.533 12.939 1.00 42.00 102 TRP A O 1
ATOM 826 N N . GLU A 1 103 ? 16.147 -4.898 14.429 1.00 35.97 103 GLU A N 1
ATOM 827 C CA . GLU A 1 103 ? 16.728 -5.783 13.409 1.00 35.97 103 GLU A CA 1
ATOM 828 C C . GLU A 1 103 ? 16.052 -7.163 13.367 1.00 35.97 103 GLU A C 1
ATOM 830 O O . GLU A 1 103 ? 15.744 -7.727 14.423 1.00 35.97 103 GLU A O 1
ATOM 835 N N . PRO A 1 104 ? 15.816 -7.729 12.166 1.00 46.50 104 PRO A N 1
ATOM 836 C CA . PRO A 1 104 ? 15.420 -9.121 12.035 1.00 46.50 104 PRO A CA 1
ATOM 837 C C . PRO A 1 104 ? 16.607 -10.027 12.391 1.00 46.50 104 PRO A C 1
ATOM 839 O O . PRO A 1 104 ? 17.754 -9.716 12.069 1.00 46.50 104 PRO A O 1
ATOM 842 N N . THR A 1 105 ? 16.307 -11.145 13.052 1.00 44.44 105 THR A N 1
ATOM 843 C CA . THR A 1 105 ? 17.251 -12.266 13.204 1.00 44.44 105 THR A CA 1
ATOM 844 C C . THR A 1 105 ? 17.350 -13.071 11.918 1.00 44.44 105 THR A C 1
ATOM 846 O O . THR A 1 105 ? 16.349 -13.103 11.163 1.00 44.44 105 THR A O 1
#

Sequence (105 aa):
MTHQQNILTGPLHPQTIGEMIDALIITNIRMWHEQEKFFDLEKLRALPCDQIVPLLTYTTRLNLLRNRAMDGVDALLAEQLSRRVPDILQPPPPTNDSTIIWEPT

Secondary structure (DSSP, 8-state):
------TTTSPP---SHHHHHHHHHHHHHHHHHHHGGGS-HHHHHHS-HHHHHHHHHHHHHHHHHHHHHHHHHHHHHHHHHHHH-GGGGSPPP--S------S--

pLDDT: mean 80.69, std 13.73, range [35.97, 93.44]